Protein AF-A0AA42SEG9-F1 (afdb_monomer_lite)

Radius of gyration: 16.45 Å; chains: 1; bounding box: 49×28×44 Å

Organism: Acinetobacter johnsonii (NCBI:txid40214)

Sequence (108 aa):
MHTKIRKGEPRKKLIDVVPEEGKKAIKNFNNAYKIFFKNQTHAGEVLKVSQATINRYLSGALLVPLEVAHRLEIFTNGVIPSTTVFFDYQAYLYDLKKYAKQGVRKQN

Secondary structure (DSSP, 8-state):
------TTSPPPPGGGTS-HHHHHHHHHHHHHHHHH-SSHHHHHHHHTS-HHHHHHHHTTSSPPPHHHHHHHHHHTTTSS-HHHH---HHHHHHHHHHHHHTT-----

pLDDT: mean 86.8, std 16.87, range [38.12, 98.31]

Foldseek 3Di:
DDPDPPPPDDDDAQCNPDPPLQVQLLVLLLVLCVPQHPALPRLCVQLVHDSVVSVSSNVNNDAQDLSSLVSSCVSVVNPRHSSRNHDDPVVVVVVVVVCVVVVHDPDD

Structure (mmCIF, N/CA/C/O backbone):
data_AF-A0AA42SEG9-F1
#
_entry.id   AF-A0AA42SEG9-F1
#
loop_
_atom_site.group_PDB
_atom_site.id
_atom_site.type_symbol
_atom_site.label_atom_id
_atom_site.label_alt_id
_atom_site.label_comp_id
_atom_site.label_asym_id
_atom_site.label_entity_id
_atom_site.label_seq_id
_atom_site.pdbx_PDB_ins_code
_atom_site.Cartn_x
_atom_site.Cartn_y
_atom_site.Cartn_z
_atom_site.occupancy
_atom_site.B_iso_or_equiv
_atom_site.auth_seq_id
_atom_site.auth_comp_id
_atom_site.auth_asym_id
_atom_site.auth_atom_id
_atom_site.pdbx_PDB_model_num
ATOM 1 N N . MET A 1 1 ? 34.959 5.826 -10.886 1.00 38.12 1 MET A N 1
ATOM 2 C CA . MET A 1 1 ? 34.224 7.105 -10.769 1.00 38.12 1 MET A CA 1
ATOM 3 C C . MET A 1 1 ? 33.350 7.058 -9.520 1.00 38.12 1 MET A C 1
ATOM 5 O O . MET A 1 1 ? 32.372 6.329 -9.507 1.00 38.12 1 MET A O 1
ATOM 9 N N . HIS A 1 2 ? 33.744 7.749 -8.447 1.00 43.00 2 HIS A N 1
ATOM 10 C CA . HIS A 1 2 ? 32.969 7.841 -7.202 1.00 43.00 2 HIS A CA 1
ATOM 11 C C . HIS A 1 2 ? 31.935 8.969 -7.339 1.00 43.00 2 HIS A C 1
ATOM 13 O O . HIS A 1 2 ? 32.286 10.147 -7.270 1.00 43.00 2 HIS A O 1
ATOM 19 N N . THR A 1 3 ? 30.662 8.639 -7.552 1.00 46.84 3 THR A N 1
ATOM 20 C CA . THR A 1 3 ? 29.576 9.628 -7.507 1.00 46.84 3 THR A CA 1
ATOM 21 C C . THR A 1 3 ? 29.330 10.050 -6.061 1.00 46.84 3 THR A C 1
ATOM 23 O O . THR A 1 3 ? 28.718 9.323 -5.280 1.00 46.84 3 THR A O 1
ATOM 26 N N . LYS A 1 4 ? 29.820 11.244 -5.702 1.00 50.19 4 LYS A N 1
ATOM 27 C CA . LYS A 1 4 ? 29.456 11.959 -4.473 1.00 50.19 4 LYS A CA 1
ATOM 28 C C . LYS A 1 4 ? 27.939 12.181 -4.472 1.00 50.19 4 LYS A C 1
ATOM 30 O O . LYS A 1 4 ? 27.439 13.000 -5.238 1.00 50.19 4 LYS A O 1
ATOM 35 N N . ILE A 1 5 ? 27.212 11.454 -3.626 1.00 55.31 5 ILE A N 1
ATOM 36 C CA . ILE A 1 5 ? 25.783 11.687 -3.387 1.00 55.31 5 ILE A CA 1
ATOM 37 C C . ILE A 1 5 ? 25.659 13.083 -2.764 1.00 55.31 5 ILE A C 1
ATOM 39 O O . ILE A 1 5 ? 26.142 13.317 -1.654 1.00 55.31 5 ILE A O 1
ATOM 43 N N . ARG A 1 6 ? 25.070 14.034 -3.498 1.00 53.78 6 ARG A N 1
ATOM 44 C CA . ARG A 1 6 ? 24.862 15.408 -3.025 1.00 53.78 6 ARG A CA 1
ATOM 45 C C . ARG A 1 6 ? 23.872 15.383 -1.858 1.00 53.78 6 ARG A C 1
ATOM 47 O O . ARG A 1 6 ? 22.720 14.981 -2.003 1.00 53.78 6 ARG A O 1
ATOM 54 N N . LYS A 1 7 ? 24.349 15.780 -0.679 1.00 48.88 7 LYS A N 1
ATOM 55 C CA . LYS A 1 7 ? 23.579 15.894 0.565 1.00 48.88 7 LYS A CA 1
ATOM 56 C C . LYS A 1 7 ? 22.570 17.042 0.387 1.00 48.88 7 LYS A C 1
ATOM 58 O O . LYS A 1 7 ? 22.933 18.193 0.577 1.00 48.88 7 LYS A O 1
ATOM 63 N N . GLY A 1 8 ? 21.348 16.742 -0.060 1.00 56.75 8 GLY A N 1
ATOM 64 C CA . GLY A 1 8 ? 20.297 17.756 -0.238 1.00 56.75 8 GLY A CA 1
ATOM 65 C C . GLY A 1 8 ? 19.270 17.485 -1.339 1.00 56.75 8 GLY A C 1
ATOM 66 O O . GLY A 1 8 ? 18.214 18.108 -1.323 1.00 56.75 8 GLY A O 1
ATOM 67 N N . GLU A 1 9 ? 19.516 16.554 -2.265 1.00 54.88 9 GLU A N 1
ATOM 68 C CA . GLU A 1 9 ? 18.476 16.179 -3.231 1.00 54.88 9 GLU A CA 1
ATOM 69 C C . GLU A 1 9 ? 17.414 15.309 -2.535 1.00 54.88 9 GLU A C 1
ATOM 71 O O . GLU A 1 9 ? 17.770 14.301 -1.907 1.00 54.88 9 GLU A O 1
ATOM 76 N N . PRO A 1 10 ? 16.115 15.670 -2.599 1.00 59.25 10 PRO A N 1
ATOM 77 C CA . PRO A 1 10 ? 15.067 14.809 -2.078 1.00 59.25 10 PRO A CA 1
ATOM 78 C C . PRO A 1 10 ? 15.170 13.464 -2.798 1.00 59.25 10 PRO A C 1
ATOM 80 O O . PRO A 1 10 ? 15.170 13.406 -4.028 1.00 59.25 10 PRO A O 1
ATOM 83 N N . ARG A 1 11 ? 15.307 12.371 -2.036 1.00 62.66 11 ARG A N 1
ATOM 84 C CA . ARG A 1 11 ? 15.307 11.019 -2.610 1.00 62.66 11 ARG A CA 1
ATOM 85 C C . ARG A 1 11 ? 14.043 10.880 -3.461 1.00 62.66 11 ARG A C 1
ATOM 87 O O . ARG A 1 11 ? 12.949 10.982 -2.905 1.00 62.66 11 ARG A O 1
ATOM 94 N N . LYS A 1 12 ? 14.203 10.670 -4.777 1.00 67.56 12 LYS A N 1
ATOM 95 C CA . LYS A 1 12 ? 13.081 10.412 -5.694 1.00 67.56 12 LYS A CA 1
ATOM 96 C C . LYS A 1 12 ? 12.212 9.317 -5.089 1.00 67.56 12 LYS A C 1
ATOM 98 O O . LYS A 1 12 ? 12.730 8.260 -4.711 1.00 67.56 12 LYS A O 1
ATOM 103 N N . LYS A 1 13 ? 10.921 9.593 -4.927 1.00 81.31 13 LYS A N 1
ATOM 104 C CA . LYS A 1 13 ? 9.992 8.620 -4.355 1.00 81.31 13 LYS A CA 1
ATOM 105 C C . LYS A 1 13 ? 9.674 7.574 -5.418 1.00 81.31 13 LYS A C 1
ATOM 107 O O . LYS A 1 13 ? 9.804 7.830 -6.612 1.00 81.31 13 LYS A O 1
ATOM 112 N N . LEU A 1 14 ? 9.238 6.389 -4.990 1.00 84.25 14 LEU A N 1
ATOM 113 C CA . LEU A 1 14 ? 8.863 5.326 -5.924 1.00 84.25 14 LEU A CA 1
ATOM 114 C C . LEU A 1 14 ? 7.741 5.782 -6.868 1.00 84.25 14 LEU A C 1
ATOM 116 O O . LEU A 1 14 ? 7.805 5.503 -8.059 1.00 84.25 14 LEU A O 1
ATOM 120 N N . ILE A 1 15 ? 6.784 6.571 -6.373 1.00 87.56 15 ILE A N 1
ATOM 121 C CA . ILE A 1 15 ? 5.709 7.161 -7.186 1.00 87.56 15 ILE A CA 1
ATOM 122 C C . ILE A 1 15 ? 6.204 7.984 -8.394 1.00 87.56 15 ILE A C 1
ATOM 124 O O . ILE A 1 15 ? 5.501 8.059 -9.399 1.00 87.56 15 ILE A O 1
ATOM 128 N N . ASP A 1 16 ? 7.414 8.549 -8.333 1.00 87.50 16 ASP A N 1
ATOM 129 C CA . ASP A 1 16 ? 7.982 9.372 -9.409 1.00 87.50 16 ASP A CA 1
ATOM 130 C C . ASP A 1 16 ? 8.592 8.531 -10.545 1.00 87.50 16 ASP A C 1
ATOM 132 O O . ASP A 1 16 ? 8.884 9.060 -11.617 1.00 87.50 16 ASP A O 1
ATOM 136 N N . VAL A 1 17 ? 8.831 7.235 -10.309 1.00 87.88 17 VAL A N 1
ATOM 137 C CA . VAL A 1 17 ? 9.558 6.345 -11.236 1.00 87.88 17 VAL A CA 1
ATOM 138 C C . VAL A 1 17 ? 8.755 5.125 -11.680 1.00 87.88 17 VAL A C 1
ATOM 140 O O . VAL A 1 17 ? 9.120 4.483 -12.663 1.00 87.88 17 VAL A O 1
ATOM 143 N N . VAL A 1 18 ? 7.679 4.782 -10.969 1.00 90.44 18 VAL A N 1
ATOM 144 C CA . VAL A 1 18 ? 6.776 3.694 -11.363 1.00 90.44 18 VAL A CA 1
ATOM 145 C C . VAL A 1 18 ? 5.886 4.123 -12.538 1.00 90.44 18 VAL A C 1
ATOM 147 O O . VAL A 1 18 ? 5.554 5.307 -12.657 1.00 90.44 18 VAL A O 1
ATOM 150 N N . PRO A 1 19 ? 5.480 3.179 -13.405 1.00 92.81 19 PRO A N 1
ATOM 151 C CA . PRO A 1 19 ? 4.529 3.458 -14.478 1.00 92.81 19 PRO A CA 1
ATOM 152 C C . PRO A 1 19 ? 3.131 3.776 -13.922 1.00 92.81 19 PRO A C 1
ATOM 154 O O . PRO A 1 19 ? 2.882 3.681 -12.714 1.00 92.81 19 PRO A O 1
ATOM 157 N N . GLU A 1 20 ? 2.209 4.161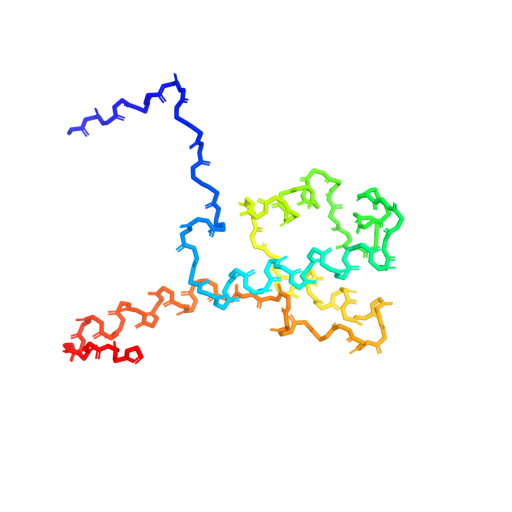 -14.804 1.00 93.19 20 GLU A N 1
ATOM 158 C CA . GLU A 1 20 ? 0.863 4.611 -14.427 1.00 93.19 20 GLU A CA 1
ATOM 159 C C . GLU A 1 20 ? 0.081 3.567 -13.618 1.00 93.19 20 GLU A C 1
ATOM 161 O O . GLU A 1 20 ? -0.629 3.926 -12.675 1.00 93.19 20 GLU A O 1
ATOM 166 N N . GLU A 1 21 ? 0.266 2.274 -13.889 1.00 92.19 21 GLU A N 1
ATOM 167 C CA . GLU A 1 21 ? -0.347 1.189 -13.117 1.00 92.19 21 GLU A CA 1
ATOM 168 C C . GLU A 1 21 ? 0.132 1.197 -11.660 1.00 92.19 21 GLU A C 1
ATOM 170 O O . GLU A 1 21 ? -0.673 1.088 -10.732 1.00 92.19 21 GLU A O 1
ATOM 175 N N . GLY A 1 22 ? 1.432 1.415 -11.441 1.00 92.94 22 GLY A N 1
ATOM 176 C CA . GLY A 1 22 ? 2.008 1.544 -10.105 1.00 92.94 22 GLY A CA 1
ATOM 177 C C . GLY A 1 22 ? 1.505 2.788 -9.371 1.00 92.94 22 GLY A C 1
ATOM 178 O O . GLY A 1 22 ? 1.178 2.720 -8.184 1.00 92.94 22 GLY A O 1
ATOM 179 N N . LYS A 1 23 ? 1.359 3.918 -10.074 1.00 95.25 23 LYS A N 1
ATOM 180 C CA . LYS A 1 23 ? 0.766 5.139 -9.496 1.00 95.25 23 LYS A CA 1
ATOM 181 C C . LYS A 1 23 ? -0.695 4.919 -9.110 1.00 95.25 23 LYS A C 1
ATOM 183 O O . LYS A 1 23 ? -1.120 5.349 -8.033 1.00 95.25 23 LYS A O 1
ATOM 188 N N . LYS A 1 24 ? -1.457 4.218 -9.955 1.00 96.31 24 LYS A N 1
ATOM 189 C CA . LYS A 1 24 ? -2.854 3.857 -9.692 1.00 96.31 24 LYS A CA 1
ATOM 190 C C . LYS A 1 24 ? -2.969 2.964 -8.457 1.00 96.31 24 LYS A C 1
ATOM 192 O O . LYS A 1 24 ? -3.804 3.252 -7.603 1.00 96.31 24 LYS A O 1
ATOM 197 N N . ALA A 1 25 ? -2.088 1.974 -8.304 1.00 96.31 25 ALA A N 1
ATOM 198 C CA . ALA A 1 25 ? -2.037 1.124 -7.116 1.00 96.31 25 ALA A CA 1
ATOM 199 C C . ALA A 1 25 ? -1.797 1.933 -5.825 1.00 96.31 25 ALA A C 1
ATOM 201 O O . ALA A 1 25 ? -2.539 1.791 -4.850 1.00 96.31 25 ALA A O 1
ATOM 202 N N . ILE A 1 26 ? -0.842 2.873 -5.838 1.00 96.25 26 ILE A N 1
ATOM 203 C CA . ILE A 1 26 ? -0.580 3.772 -4.697 1.00 96.25 26 ILE A CA 1
ATOM 204 C C . ILE A 1 26 ? -1.799 4.655 -4.388 1.00 96.25 26 ILE A C 1
ATOM 206 O O . ILE A 1 26 ? -2.149 4.861 -3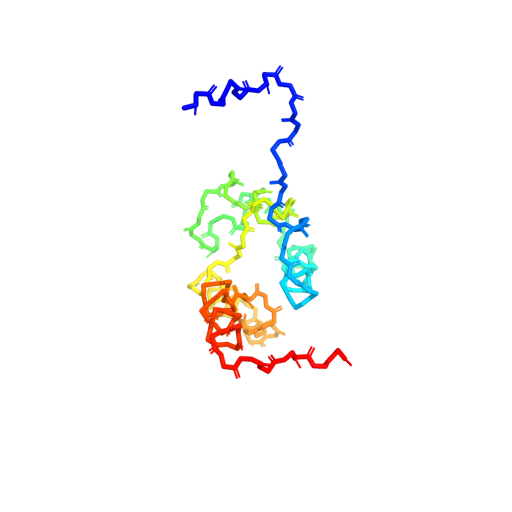.221 1.00 96.25 26 ILE A O 1
ATOM 210 N N . LYS A 1 27 ? -2.462 5.193 -5.418 1.00 96.88 27 LYS A N 1
ATOM 211 C CA . LYS A 1 27 ? -3.667 6.019 -5.252 1.00 96.88 27 LYS A CA 1
ATOM 212 C C . LYS A 1 27 ? -4.825 5.210 -4.662 1.00 96.88 27 LYS A C 1
ATOM 214 O O . LYS A 1 27 ? -5.502 5.696 -3.758 1.00 96.88 27 LYS A O 1
ATOM 219 N N . ASN A 1 28 ? -5.015 3.977 -5.120 1.00 97.50 28 ASN A N 1
ATOM 220 C CA . ASN A 1 28 ? -6.038 3.073 -4.602 1.00 97.50 28 ASN A CA 1
ATOM 221 C C . ASN A 1 28 ? -5.782 2.727 -3.134 1.00 97.50 28 ASN A C 1
ATOM 223 O O . ASN A 1 28 ? -6.705 2.816 -2.327 1.00 97.50 28 ASN A O 1
ATOM 227 N N . PHE A 1 29 ? -4.530 2.445 -2.761 1.00 97.81 29 PHE A N 1
ATOM 228 C CA . PHE A 1 29 ? -4.176 2.230 -1.359 1.00 97.81 29 PHE A CA 1
ATOM 229 C C . PHE A 1 29 ? -4.464 3.470 -0.503 1.00 97.81 29 PHE A C 1
ATOM 231 O O . PHE A 1 29 ? -5.050 3.356 0.569 1.00 97.81 29 PHE A O 1
ATOM 238 N N . ASN A 1 30 ? -4.122 4.670 -0.986 1.00 97.44 30 ASN A N 1
ATOM 239 C CA . ASN A 1 30 ? -4.433 5.923 -0.290 1.00 97.44 30 ASN A CA 1
ATOM 240 C C . ASN A 1 30 ? -5.943 6.145 -0.103 1.00 97.44 30 ASN A C 1
ATOM 242 O O . ASN A 1 30 ? -6.369 6.650 0.936 1.00 97.44 30 ASN A O 1
ATOM 246 N N . ASN A 1 31 ? -6.760 5.781 -1.090 1.00 97.69 31 ASN A N 1
ATOM 247 C CA . ASN A 1 31 ? -8.215 5.889 -0.991 1.00 97.69 31 ASN A CA 1
ATOM 248 C C . ASN A 1 31 ? -8.783 4.871 0.002 1.00 97.69 31 ASN A C 1
ATOM 250 O O . ASN A 1 31 ? -9.556 5.251 0.879 1.00 97.69 31 ASN A O 1
ATOM 254 N N . ALA A 1 32 ? -8.347 3.611 -0.078 1.00 97.31 32 ALA A N 1
ATOM 255 C CA . ALA A 1 32 ? -8.721 2.583 0.888 1.00 97.31 32 ALA A CA 1
ATOM 256 C C . ALA A 1 32 ? -8.313 2.991 2.312 1.00 97.31 32 ALA A C 1
ATOM 258 O O . ALA A 1 32 ? -9.110 2.872 3.240 1.00 97.31 32 ALA A O 1
ATOM 259 N N . TYR A 1 33 ? -7.117 3.565 2.475 1.00 98.06 33 TYR A N 1
ATOM 260 C CA . TYR A 1 33 ? -6.648 4.090 3.752 1.00 98.06 33 TYR A CA 1
ATOM 261 C C . TYR A 1 33 ? -7.640 5.090 4.367 1.00 98.06 33 TYR A C 1
ATOM 263 O O . TYR A 1 33 ? -8.044 4.932 5.515 1.00 98.06 33 TYR A O 1
ATOM 271 N N . LYS A 1 34 ? -8.070 6.087 3.585 1.00 97.50 34 LYS A N 1
ATOM 272 C CA . LYS A 1 34 ? -8.988 7.147 4.040 1.00 97.50 34 LYS A CA 1
ATOM 273 C C . LYS A 1 34 ? -10.381 6.639 4.415 1.00 97.50 34 LYS A C 1
ATOM 275 O O . LYS A 1 34 ? -11.033 7.261 5.244 1.00 97.50 34 LYS A O 1
ATOM 280 N N . ILE A 1 35 ? -10.843 5.568 3.774 1.00 97.25 35 ILE A N 1
ATOM 281 C CA . ILE A 1 35 ? -12.188 5.019 3.982 1.00 97.25 35 ILE A CA 1
ATOM 282 C C . ILE A 1 35 ? -12.205 4.072 5.184 1.00 97.25 35 ILE A C 1
ATOM 284 O O . ILE A 1 35 ? -13.092 4.159 6.028 1.00 97.25 35 ILE A O 1
ATOM 288 N N . PHE A 1 36 ? -11.229 3.166 5.261 1.00 97.25 36 PHE A N 1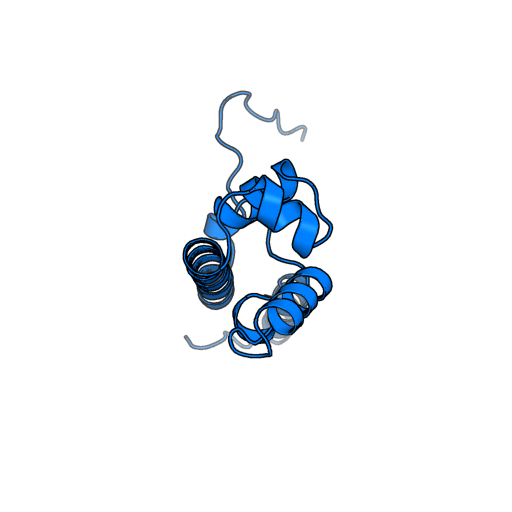
ATOM 289 C CA . PHE A 1 36 ? -11.285 2.025 6.175 1.00 97.25 36 PHE A CA 1
ATOM 290 C C . PHE A 1 36 ? -10.461 2.203 7.452 1.00 97.25 36 PHE A C 1
ATOM 292 O O . PHE A 1 36 ? -10.635 1.442 8.404 1.00 97.25 36 PHE A O 1
ATOM 299 N N . PHE A 1 37 ? -9.565 3.192 7.511 1.00 97.38 37 PHE A N 1
ATOM 300 C CA . PHE A 1 37 ? -8.675 3.360 8.654 1.00 97.38 37 PHE A CA 1
ATOM 301 C C . PHE A 1 37 ? -8.802 4.738 9.289 1.00 97.38 37 PHE A C 1
ATOM 303 O O . PHE A 1 37 ? -8.654 5.771 8.647 1.00 97.38 37 PHE A O 1
ATOM 310 N N . LYS A 1 38 ? -8.982 4.738 10.613 1.00 95.19 38 LYS A N 1
ATOM 311 C CA . LYS A 1 38 ? -9.010 5.953 11.432 1.00 95.19 38 LYS A CA 1
ATOM 312 C C . LYS A 1 38 ? -7.678 6.713 11.418 1.00 95.19 38 LYS A C 1
ATOM 314 O O . LYS A 1 38 ? -7.669 7.938 11.423 1.00 95.19 38 LYS A O 1
ATOM 319 N N . ASN A 1 39 ? -6.558 5.993 11.483 1.00 97.06 39 ASN A N 1
ATOM 320 C CA . ASN A 1 39 ? -5.207 6.554 11.514 1.00 97.06 39 ASN A CA 1
ATOM 321 C C . ASN A 1 39 ? -4.154 5.500 11.109 1.00 97.06 39 ASN A C 1
ATOM 323 O O . ASN A 1 39 ? -4.466 4.320 10.925 1.00 97.06 39 ASN A O 1
ATOM 327 N N . GLN A 1 40 ? -2.894 5.926 10.988 1.00 96.38 40 GLN A N 1
ATOM 328 C CA . GLN A 1 40 ? -1.790 5.072 10.542 1.00 96.38 40 GLN A CA 1
ATOM 329 C C . GLN A 1 40 ? -1.428 3.982 11.553 1.00 96.38 40 GLN A C 1
ATOM 331 O O . GLN A 1 40 ? -0.917 2.940 11.149 1.00 96.38 40 GLN A O 1
ATOM 336 N N . THR A 1 41 ? -1.675 4.210 12.845 1.00 97.44 41 THR A N 1
ATOM 337 C CA . THR A 1 41 ? -1.436 3.210 13.894 1.00 97.44 41 THR A CA 1
ATOM 338 C C . THR A 1 41 ? -2.410 2.048 13.739 1.00 97.44 41 THR A C 1
ATOM 340 O O . THR A 1 41 ? -1.975 0.910 13.599 1.00 97.44 41 THR A O 1
ATOM 343 N N . HIS A 1 42 ? -3.705 2.349 13.611 1.00 97.81 42 HIS A N 1
ATOM 344 C CA . HIS A 1 42 ? -4.748 1.361 13.338 1.00 97.81 42 HIS A CA 1
ATOM 345 C C . HIS A 1 42 ? -4.476 0.591 12.037 1.00 97.81 42 HIS A C 1
ATOM 347 O O . HIS A 1 42 ? -4.552 -0.635 12.006 1.00 97.81 42 HIS A O 1
ATOM 353 N N . ALA A 1 43 ? -4.079 1.288 10.966 1.00 97.94 43 ALA A N 1
ATOM 354 C CA . ALA A 1 43 ? -3.683 0.628 9.722 1.00 97.94 43 ALA A CA 1
ATOM 355 C C . ALA A 1 43 ? -2.485 -0.314 9.907 1.00 97.94 43 ALA A C 1
ATOM 357 O O . ALA A 1 43 ? -2.478 -1.413 9.357 1.00 97.94 43 ALA A O 1
ATOM 358 N N . GLY A 1 44 ? -1.491 0.087 10.701 1.00 98.00 44 GLY A N 1
ATOM 359 C CA . GLY A 1 44 ? -0.340 -0.751 11.023 1.00 98.00 44 GLY A CA 1
ATOM 360 C C . GLY A 1 44 ? -0.719 -2.023 11.788 1.00 98.00 44 GLY A C 1
ATOM 361 O O . GLY A 1 44 ? -0.241 -3.106 11.450 1.00 98.00 44 GLY A O 1
ATOM 362 N N . GLU A 1 45 ? -1.620 -1.921 12.764 1.00 97.62 45 GLU A N 1
ATOM 363 C CA . GLU A 1 45 ? -2.101 -3.055 13.571 1.00 97.62 45 GLU A CA 1
ATOM 364 C C . GLU A 1 45 ? -2.881 -4.089 12.749 1.00 97.62 45 GLU A C 1
ATOM 366 O O . GLU A 1 45 ? -2.682 -5.300 12.918 1.00 97.62 45 GLU A O 1
ATOM 371 N N . VAL A 1 46 ? -3.745 -3.617 11.845 1.00 97.31 46 VAL A N 1
ATOM 372 C CA . VAL A 1 46 ? -4.547 -4.462 10.948 1.00 97.31 46 VAL A CA 1
ATOM 373 C C . VAL A 1 46 ? -3.663 -5.117 9.889 1.00 97.31 46 VAL A C 1
ATOM 375 O O . VAL A 1 46 ? -3.707 -6.330 9.696 1.00 97.31 46 VAL A O 1
ATOM 378 N N . LEU A 1 47 ? -2.807 -4.331 9.233 1.00 97.88 47 LEU A N 1
ATOM 379 C CA . LEU A 1 47 ? -1.965 -4.802 8.130 1.00 97.88 47 LEU A CA 1
ATOM 380 C C . LEU A 1 47 ? -0.662 -5.476 8.601 1.00 97.88 47 LEU A C 1
ATOM 382 O O . LEU A 1 47 ? 0.123 -5.936 7.771 1.00 97.88 47 LEU A O 1
ATOM 386 N N . LYS A 1 48 ? -0.443 -5.553 9.922 1.00 97.94 48 LYS A N 1
ATOM 387 C CA . LYS A 1 48 ? 0.756 -6.058 10.619 1.00 97.94 48 LYS A CA 1
ATOM 388 C C . LYS A 1 48 ? 2.059 -5.471 10.072 1.00 97.94 48 LYS A C 1
ATOM 390 O O . LYS A 1 48 ? 2.989 -6.192 9.710 1.00 97.94 48 LYS A O 1
ATOM 395 N N . VAL A 1 49 ? 2.120 -4.145 10.015 1.00 97.75 49 VAL A N 1
ATOM 396 C CA . VAL A 1 49 ? 3.326 -3.379 9.670 1.00 97.75 49 VAL A CA 1
ATOM 397 C C . VAL A 1 49 ? 3.465 -2.175 10.601 1.00 97.75 49 VAL A C 1
ATOM 399 O O . VAL A 1 49 ? 2.504 -1.742 11.227 1.00 97.75 49 VAL A O 1
ATOM 402 N N . SER A 1 50 ? 4.661 -1.594 10.696 1.00 98.00 50 SER A N 1
ATOM 403 C CA . SER A 1 50 ? 4.850 -0.394 11.520 1.00 98.00 50 SER A CA 1
ATOM 404 C C . SER A 1 50 ? 4.074 0.814 10.968 1.00 98.00 50 SER A C 1
ATOM 406 O O . SER A 1 50 ? 3.906 0.956 9.753 1.00 98.00 50 SER A O 1
ATOM 408 N N . GLN A 1 51 ? 3.699 1.752 11.843 1.00 97.38 51 GLN A N 1
ATOM 409 C CA . GLN A 1 51 ? 3.119 3.045 11.445 1.00 97.38 51 GLN A CA 1
ATOM 410 C C . GLN A 1 51 ? 4.020 3.793 10.440 1.00 97.38 51 GLN A C 1
ATOM 412 O O . GLN A 1 51 ? 3.545 4.401 9.478 1.00 97.38 51 GLN A O 1
ATOM 417 N N . ALA A 1 52 ? 5.343 3.718 10.626 1.00 97.12 52 ALA A N 1
ATOM 418 C CA . ALA A 1 52 ? 6.312 4.316 9.712 1.00 97.12 52 ALA A CA 1
ATOM 419 C C . ALA A 1 52 ? 6.253 3.680 8.314 1.00 97.12 52 ALA A C 1
ATOM 421 O O . ALA A 1 52 ? 6.389 4.381 7.309 1.00 97.12 52 ALA A O 1
ATOM 422 N N . THR A 1 53 ? 6.012 2.371 8.236 1.00 97.38 53 THR A N 1
ATOM 423 C CA . THR A 1 53 ? 5.822 1.656 6.970 1.00 97.38 53 THR A CA 1
ATOM 424 C C . THR A 1 53 ? 4.550 2.128 6.260 1.00 97.38 53 THR A C 1
ATOM 426 O O . THR A 1 53 ? 4.613 2.435 5.071 1.00 97.38 53 THR A O 1
ATOM 429 N N . ILE A 1 54 ? 3.436 2.301 6.984 1.00 98.06 54 ILE A N 1
ATOM 430 C CA . ILE A 1 54 ? 2.195 2.866 6.421 1.00 98.06 54 ILE A CA 1
ATOM 431 C C . ILE A 1 54 ? 2.443 4.252 5.815 1.00 98.06 54 ILE A C 1
ATOM 433 O O . ILE A 1 54 ? 2.069 4.500 4.671 1.00 98.06 54 ILE A O 1
ATOM 437 N N . ASN A 1 55 ? 3.152 5.137 6.522 1.00 97.25 55 ASN A N 1
ATOM 438 C CA . ASN A 1 55 ? 3.501 6.462 5.994 1.00 97.25 55 ASN A CA 1
ATOM 439 C C . ASN A 1 55 ? 4.313 6.390 4.691 1.00 97.25 55 ASN A C 1
ATOM 441 O O . ASN A 1 55 ? 4.143 7.222 3.795 1.00 97.25 55 ASN A O 1
ATOM 445 N N . ARG A 1 56 ? 5.189 5.390 4.548 1.00 96.75 56 ARG A N 1
ATOM 446 C CA . ARG A 1 56 ? 5.945 5.179 3.306 1.00 96.75 56 ARG A CA 1
ATOM 447 C C . ARG A 1 56 ? 5.054 4.707 2.156 1.00 96.75 56 ARG A C 1
ATOM 449 O O . ARG A 1 56 ? 5.274 5.163 1.037 1.00 96.75 56 ARG A O 1
ATOM 456 N N . TYR A 1 57 ? 4.048 3.873 2.417 1.00 96.88 57 TYR A N 1
ATOM 457 C CA . TYR A 1 57 ? 3.055 3.493 1.404 1.00 96.88 57 TYR A CA 1
ATOM 458 C C . TYR A 1 57 ? 2.205 4.689 0.969 1.00 96.88 57 TYR A C 1
ATOM 460 O O . TYR A 1 57 ? 2.100 4.975 -0.221 1.00 96.88 57 TYR A O 1
ATOM 468 N N . LEU A 1 58 ? 1.673 5.453 1.929 1.00 96.12 58 LEU A N 1
ATOM 469 C CA . LEU A 1 58 ? 0.831 6.623 1.650 1.00 96.12 58 LEU A CA 1
ATOM 470 C C . LEU A 1 58 ? 1.582 7.704 0.871 1.00 96.12 58 LEU A C 1
ATOM 472 O O . LEU A 1 58 ? 1.061 8.266 -0.090 1.00 96.12 58 LEU A O 1
ATOM 476 N N . SER A 1 59 ? 2.839 7.956 1.240 1.00 94.50 59 SER A N 1
ATOM 477 C CA . SER A 1 59 ? 3.689 8.921 0.537 1.00 94.50 59 SER A CA 1
ATOM 478 C C . SER A 1 59 ? 4.183 8.442 -0.830 1.00 94.50 59 SER A C 1
ATOM 480 O O . SER A 1 59 ? 4.843 9.223 -1.517 1.00 94.50 59 SER A O 1
ATOM 482 N N . GLY A 1 60 ? 3.920 7.186 -1.213 1.00 92.94 60 GLY A N 1
ATOM 483 C CA . GLY A 1 60 ? 4.447 6.583 -2.436 1.00 92.94 60 GLY A CA 1
ATOM 484 C C . GLY A 1 60 ? 5.964 6.369 -2.407 1.00 92.94 60 GLY A C 1
ATOM 485 O O . GLY A 1 60 ? 6.588 6.201 -3.452 1.00 92.94 60 GLY A O 1
ATOM 486 N N . ALA A 1 61 ? 6.579 6.409 -1.222 1.00 93.44 61 ALA A N 1
ATOM 487 C CA . ALA A 1 61 ? 7.990 6.092 -1.031 1.00 93.44 61 ALA A CA 1
ATOM 488 C C . ALA A 1 61 ? 8.251 4.579 -1.073 1.00 93.44 61 ALA A C 1
ATOM 490 O O . ALA A 1 61 ? 9.365 4.174 -1.390 1.00 93.44 61 ALA A O 1
ATOM 491 N N . LEU A 1 62 ? 7.240 3.762 -0.760 1.00 94.25 62 LEU A N 1
ATOM 492 C CA . LEU A 1 62 ? 7.238 2.308 -0.911 1.00 94.25 62 LEU A CA 1
ATOM 493 C C . LEU A 1 62 ? 5.962 1.854 -1.623 1.00 94.25 62 LEU A C 1
ATOM 495 O O . LEU A 1 62 ? 4.900 2.438 -1.427 1.00 94.25 62 LEU A O 1
ATOM 499 N N . LEU A 1 63 ? 6.075 0.782 -2.403 1.00 95.25 63 LEU A N 1
ATOM 500 C CA . LEU A 1 63 ? 4.921 0.051 -2.919 1.00 95.25 63 LEU A CA 1
ATOM 501 C C . LEU A 1 63 ? 4.382 -0.900 -1.853 1.00 95.25 63 LEU A C 1
ATOM 503 O O . LEU A 1 63 ? 5.138 -1.389 -1.011 1.00 95.25 63 LEU A O 1
ATOM 507 N N . VAL A 1 64 ? 3.079 -1.160 -1.913 1.00 96.62 64 VAL A N 1
ATOM 508 C CA . VAL A 1 64 ? 2.404 -2.117 -1.034 1.00 96.62 64 VAL A CA 1
ATOM 509 C C . VAL A 1 64 ? 2.757 -3.537 -1.495 1.00 96.62 64 VAL A C 1
ATOM 511 O O . VAL A 1 64 ? 2.479 -3.873 -2.646 1.00 96.62 64 VAL A O 1
ATOM 514 N N . PRO A 1 65 ? 3.375 -4.378 -0.644 1.00 96.75 65 PRO A N 1
ATOM 515 C CA . PRO A 1 65 ? 3.639 -5.777 -0.974 1.00 96.75 65 PRO A CA 1
ATOM 516 C C . PRO A 1 65 ? 2.345 -6.588 -1.104 1.00 96.75 65 PRO A C 1
ATOM 518 O O . PRO A 1 65 ? 1.351 -6.269 -0.452 1.00 96.75 65 PRO A O 1
ATOM 521 N N . LEU A 1 66 ? 2.383 -7.683 -1.871 1.00 96.75 66 LEU A N 1
ATOM 522 C CA . LEU A 1 66 ? 1.219 -8.549 -2.097 1.00 96.75 66 LEU A CA 1
ATOM 523 C C . LEU A 1 66 ? 0.594 -9.051 -0.788 1.00 96.75 66 LEU A C 1
ATOM 525 O O . LEU A 1 66 ? -0.618 -9.009 -0.626 1.00 96.75 66 LEU A O 1
ATOM 529 N N . GLU A 1 67 ? 1.418 -9.450 0.181 1.00 97.12 67 GLU A N 1
ATOM 530 C CA . GLU A 1 67 ? 0.940 -9.901 1.492 1.00 97.12 67 GLU A CA 1
ATOM 531 C C . GLU A 1 67 ? 0.132 -8.816 2.225 1.00 97.12 67 GLU A C 1
ATOM 533 O O . GLU A 1 67 ? -0.923 -9.085 2.797 1.00 97.12 67 GLU A O 1
ATOM 538 N N . VAL A 1 68 ? 0.596 -7.564 2.178 1.00 97.69 68 VAL A N 1
ATOM 539 C CA . VAL A 1 68 ? -0.104 -6.426 2.792 1.00 97.69 68 VAL A CA 1
ATOM 540 C C . VAL A 1 68 ? -1.399 -6.127 2.037 1.00 97.69 68 VAL A C 1
ATOM 542 O O . VAL A 1 68 ? -2.423 -5.852 2.661 1.00 97.69 68 VAL A O 1
ATOM 545 N N . ALA A 1 69 ? -1.375 -6.228 0.707 1.00 97.88 69 ALA A N 1
ATOM 546 C CA . ALA A 1 69 ? -2.559 -6.085 -0.130 1.00 97.88 69 ALA A CA 1
ATOM 547 C C . ALA A 1 69 ? -3.616 -7.163 0.175 1.00 97.88 69 ALA A C 1
ATOM 549 O O . ALA A 1 69 ? -4.791 -6.836 0.305 1.00 97.88 69 ALA A O 1
ATOM 550 N N . HIS A 1 70 ? -3.207 -8.421 0.373 1.00 98.25 70 HIS A N 1
ATOM 551 C CA . HIS A 1 70 ? -4.103 -9.512 0.776 1.00 98.25 70 HIS A CA 1
ATOM 552 C C . HIS A 1 70 ? -4.720 -9.266 2.157 1.00 98.25 70 HIS A C 1
ATOM 554 O O . HIS A 1 70 ? -5.910 -9.489 2.355 1.00 98.25 70 HIS A O 1
ATOM 560 N N . ARG A 1 71 ? -3.942 -8.767 3.125 1.00 98.12 71 ARG A N 1
ATOM 561 C CA . ARG A 1 71 ? -4.482 -8.418 4.452 1.00 98.12 71 ARG A CA 1
ATOM 562 C C . ARG A 1 71 ? -5.524 -7.305 4.371 1.00 98.12 71 ARG A C 1
ATOM 564 O O . ARG A 1 71 ? -6.521 -7.363 5.085 1.00 98.12 71 ARG A O 1
ATOM 571 N N . LEU A 1 72 ? -5.310 -6.316 3.501 1.00 98.06 72 LEU A N 1
ATOM 572 C CA . LEU A 1 72 ? -6.304 -5.276 3.235 1.00 98.06 72 LEU A CA 1
ATOM 573 C C . LEU A 1 72 ? -7.575 -5.862 2.608 1.00 98.06 72 LEU A C 1
ATOM 575 O O . LEU A 1 72 ? -8.676 -5.512 3.025 1.00 98.06 72 LEU A O 1
ATOM 579 N N . GLU A 1 73 ? -7.432 -6.762 1.640 1.00 98.31 73 GLU A N 1
ATOM 580 C CA . GLU A 1 73 ? -8.562 -7.445 1.009 1.00 98.31 73 GLU A CA 1
ATOM 581 C C . GLU A 1 73 ? -9.391 -8.224 2.037 1.00 98.31 73 GLU A C 1
ATOM 583 O O . GLU A 1 73 ? -10.602 -8.033 2.116 1.00 98.31 73 GLU A O 1
ATOM 588 N N . ILE A 1 74 ? -8.739 -9.007 2.902 1.00 98.25 74 ILE A N 1
ATOM 589 C CA . ILE A 1 74 ? -9.403 -9.741 3.990 1.00 98.25 74 ILE A CA 1
ATOM 590 C C . ILE A 1 74 ? -10.110 -8.776 4.948 1.00 98.25 74 ILE A C 1
ATOM 592 O O . ILE A 1 74 ? -11.279 -8.970 5.260 1.00 98.25 74 ILE A O 1
ATOM 596 N N . PHE A 1 75 ? -9.432 -7.712 5.390 1.00 97.50 75 PHE A N 1
ATOM 597 C CA . PHE A 1 75 ? -10.013 -6.729 6.313 1.00 97.50 75 PHE A CA 1
ATOM 598 C C . PHE A 1 75 ? -11.237 -6.013 5.731 1.00 97.50 75 PHE A C 1
ATOM 600 O O . PHE A 1 75 ? -12.174 -5.682 6.452 1.00 97.50 75 PHE A O 1
ATOM 607 N N . THR A 1 76 ? -11.232 -5.778 4.420 1.00 96.81 76 THR A N 1
ATOM 608 C CA . THR A 1 76 ? -12.332 -5.119 3.709 1.00 96.81 76 THR A CA 1
ATOM 609 C C . THR A 1 76 ? -13.379 -6.104 3.189 1.00 96.81 76 THR A C 1
ATOM 611 O O . THR A 1 76 ? -14.249 -5.695 2.425 1.00 96.81 76 THR A O 1
ATOM 614 N N . ASN A 1 77 ? -13.321 -7.385 3.579 1.00 96.69 77 ASN A N 1
ATOM 615 C CA . ASN A 1 77 ? -14.200 -8.450 3.083 1.00 96.69 77 ASN A CA 1
ATOM 616 C C . ASN A 1 77 ? -14.278 -8.497 1.543 1.00 96.69 77 ASN A C 1
ATOM 618 O O . ASN A 1 77 ? -15.353 -8.646 0.965 1.00 96.69 77 ASN A O 1
ATOM 622 N N . GLY A 1 78 ? -13.139 -8.319 0.869 1.00 95.50 78 GLY A N 1
ATOM 623 C CA . GLY A 1 78 ? -13.036 -8.358 -0.592 1.00 95.50 78 GLY A CA 1
ATOM 624 C C . GLY A 1 78 ? -13.459 -7.073 -1.312 1.00 95.50 78 GLY A C 1
ATOM 625 O O . GLY A 1 78 ? -13.326 -6.999 -2.531 1.00 95.50 78 GLY A O 1
ATOM 626 N N . VAL A 1 79 ? -13.925 -6.039 -0.597 1.00 96.56 79 VAL A N 1
ATOM 627 C CA . VAL A 1 79 ? -14.331 -4.762 -1.217 1.00 96.56 79 VAL A CA 1
ATOM 628 C C . VAL A 1 79 ? -13.158 -4.083 -1.925 1.00 96.56 79 VAL A C 1
ATOM 630 O O . VAL A 1 79 ? -13.350 -3.460 -2.969 1.00 96.56 79 VAL A O 1
ATOM 633 N N . ILE A 1 80 ? -11.944 -4.205 -1.377 1.00 96.69 80 ILE A N 1
ATOM 634 C CA . ILE A 1 80 ? -10.709 -3.748 -2.019 1.00 96.69 80 ILE A CA 1
ATOM 635 C C . ILE A 1 80 ? -9.888 -4.973 -2.436 1.00 96.69 80 ILE A C 1
ATOM 637 O O . ILE A 1 80 ? -9.155 -5.514 -1.605 1.00 96.69 80 ILE A O 1
ATOM 641 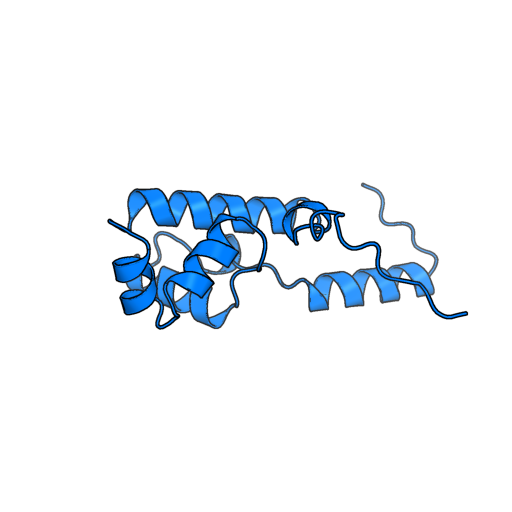N N . PRO A 1 81 ? -9.958 -5.404 -3.710 1.00 97.25 81 PRO A N 1
ATOM 642 C CA . PRO A 1 81 ? -9.162 -6.528 -4.180 1.00 97.25 81 PRO A CA 1
ATOM 643 C C . PRO A 1 81 ? -7.676 -6.185 -4.132 1.00 97.25 81 PRO A C 1
ATOM 645 O O . PRO A 1 81 ? -7.265 -5.094 -4.549 1.00 97.25 81 PRO A O 1
ATOM 648 N N . SER A 1 82 ? -6.851 -7.126 -3.689 1.00 96.56 82 SER A N 1
ATOM 649 C CA . SER A 1 82 ? -5.401 -6.949 -3.575 1.00 96.56 82 SER A CA 1
ATOM 650 C C . SER A 1 82 ? -4.738 -6.504 -4.880 1.00 96.56 82 SER A C 1
ATOM 652 O O . SER A 1 82 ? -3.864 -5.637 -4.862 1.00 96.56 82 SER A O 1
ATOM 654 N N . THR A 1 83 ? -5.216 -7.001 -6.021 1.00 95.50 83 THR A N 1
ATOM 655 C CA . THR A 1 83 ? -4.745 -6.645 -7.371 1.00 95.50 83 THR A CA 1
ATOM 656 C C . THR A 1 83 ? -4.893 -5.161 -7.708 1.00 95.50 83 THR A C 1
ATOM 658 O O . THR A 1 83 ? -4.217 -4.661 -8.603 1.00 95.50 83 THR A O 1
ATOM 661 N N . THR A 1 84 ? -5.755 -4.433 -6.995 1.00 95.88 84 THR A N 1
ATOM 662 C CA . THR A 1 84 ? -5.982 -2.999 -7.223 1.00 95.88 84 THR A CA 1
ATOM 663 C C . THR A 1 84 ? -4.993 -2.106 -6.480 1.00 95.88 84 THR A C 1
ATOM 665 O O . THR A 1 84 ? -4.819 -0.951 -6.869 1.00 95.88 84 THR A O 1
ATOM 668 N N . VAL A 1 85 ? -4.361 -2.613 -5.418 1.00 95.56 85 VAL A N 1
ATOM 669 C CA . VAL A 1 85 ? -3.433 -1.862 -4.551 1.00 95.56 85 VAL A CA 1
ATOM 670 C C . VAL A 1 85 ? -2.006 -2.413 -4.588 1.00 95.56 85 VAL A C 1
ATOM 672 O O . VAL A 1 85 ? -1.075 -1.739 -4.148 1.00 95.56 85 VAL A O 1
ATOM 675 N N . PHE A 1 86 ? -1.829 -3.620 -5.120 1.00 96.12 86 PHE A N 1
ATOM 676 C CA . PHE A 1 86 ? -0.540 -4.236 -5.392 1.00 96.12 86 PHE A CA 1
ATOM 677 C C . PHE A 1 86 ? -0.049 -3.881 -6.798 1.00 96.12 86 PHE A C 1
ATOM 679 O O . PHE A 1 86 ? -0.821 -3.823 -7.752 1.00 96.12 86 PHE A O 1
ATOM 686 N N . PHE A 1 87 ? 1.262 -3.688 -6.930 1.00 95.75 87 PHE A N 1
ATOM 687 C CA . PHE A 1 87 ? 1.922 -3.562 -8.222 1.00 95.75 87 PHE A CA 1
ATOM 688 C C . PHE A 1 87 ? 3.274 -4.275 -8.190 1.00 95.75 87 PHE A C 1
ATOM 690 O O . PHE A 1 87 ? 4.164 -3.901 -7.418 1.00 95.75 87 PHE A O 1
ATOM 697 N N . ASP A 1 88 ? 3.434 -5.288 -9.044 1.00 93.25 88 ASP A N 1
ATOM 698 C CA . ASP A 1 88 ? 4.682 -6.039 -9.155 1.00 93.25 88 ASP A CA 1
ATOM 699 C C . ASP A 1 88 ? 5.709 -5.277 -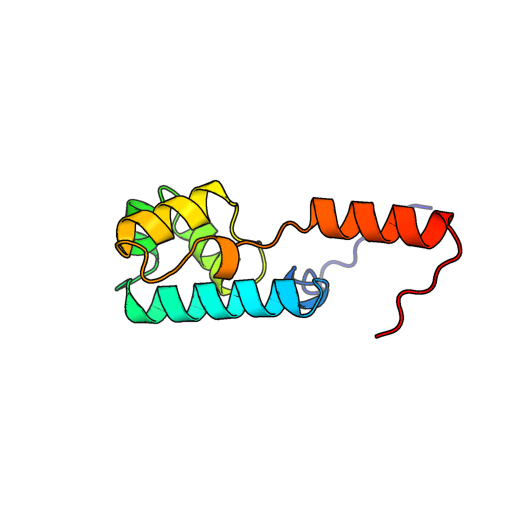9.998 1.00 93.25 88 ASP A C 1
ATOM 701 O O . ASP A 1 88 ? 5.845 -5.446 -11.213 1.00 93.25 88 ASP A O 1
ATOM 705 N N . TYR A 1 89 ? 6.464 -4.414 -9.322 1.00 91.12 89 TYR A N 1
ATOM 706 C CA . TYR A 1 89 ? 7.507 -3.640 -9.979 1.00 91.12 89 TYR A CA 1
ATOM 707 C C . TYR A 1 89 ? 8.660 -4.511 -10.497 1.00 91.12 89 TYR A C 1
ATOM 709 O O . TYR A 1 89 ? 9.286 -4.154 -11.493 1.00 91.12 89 TYR A O 1
ATOM 717 N N . GLN A 1 90 ? 8.949 -5.656 -9.867 1.00 88.94 90 GLN A N 1
ATOM 718 C CA . GLN A 1 90 ? 10.030 -6.532 -10.330 1.00 88.94 90 GLN A CA 1
ATOM 719 C C . GLN A 1 90 ? 9.637 -7.249 -11.620 1.00 88.94 90 GLN A C 1
ATOM 721 O O . GLN A 1 90 ? 10.435 -7.265 -12.561 1.00 88.94 90 GLN A O 1
ATOM 726 N N . ALA A 1 91 ? 8.405 -7.758 -11.704 1.00 90.25 91 ALA A N 1
ATOM 727 C CA . ALA A 1 91 ? 7.868 -8.327 -12.939 1.00 90.25 91 ALA A CA 1
ATOM 728 C C . ALA A 1 91 ? 7.838 -7.285 -14.067 1.00 90.25 91 ALA A C 1
ATOM 730 O O . ALA A 1 91 ? 8.324 -7.553 -15.165 1.00 90.25 91 ALA A O 1
ATOM 731 N N . TYR A 1 92 ? 7.391 -6.057 -13.777 1.00 89.81 92 TYR A N 1
ATOM 732 C CA . TYR A 1 92 ? 7.422 -4.958 -14.747 1.00 89.81 92 TYR A CA 1
ATOM 733 C C . TYR A 1 92 ? 8.838 -4.688 -15.287 1.00 89.81 92 TYR A C 1
ATOM 735 O O . TYR A 1 92 ? 9.047 -4.583 -16.498 1.00 89.81 92 TYR A O 1
ATOM 743 N N . LEU A 1 93 ? 9.837 -4.609 -14.401 1.00 87.81 93 LEU A N 1
ATOM 744 C CA . LEU A 1 93 ? 11.231 -4.406 -14.804 1.00 87.81 93 LEU A CA 1
ATOM 745 C C . LEU A 1 93 ? 11.790 -5.590 -15.603 1.00 87.81 93 LEU A C 1
ATOM 747 O O . LEU A 1 93 ? 12.595 -5.386 -16.518 1.00 87.81 93 LEU A O 1
ATOM 751 N N . TYR A 1 94 ? 11.401 -6.817 -15.257 1.00 89.94 94 TYR A N 1
ATOM 752 C CA . TYR A 1 94 ? 11.786 -8.017 -15.994 1.00 89.94 94 TYR A CA 1
ATOM 753 C C . TYR A 1 94 ? 11.235 -7.987 -17.422 1.00 89.94 94 TYR A C 1
ATOM 755 O O . TYR A 1 94 ? 11.997 -8.158 -18.380 1.00 89.94 94 TYR A O 1
ATOM 763 N N . ASP A 1 95 ? 9.950 -7.676 -17.568 1.00 86.38 95 ASP A N 1
ATOM 764 C CA . ASP A 1 95 ? 9.290 -7.559 -18.863 1.00 86.38 95 ASP A CA 1
ATOM 765 C C . ASP A 1 95 ? 9.944 -6.481 -19.721 1.00 86.38 95 ASP A C 1
ATOM 767 O O . ASP A 1 95 ? 10.311 -6.751 -20.865 1.00 86.38 95 ASP A O 1
ATOM 771 N N . LEU A 1 96 ? 10.193 -5.287 -19.173 1.00 85.06 96 LEU A N 1
ATOM 772 C CA . LEU A 1 96 ? 10.898 -4.224 -19.897 1.00 85.06 96 LEU A CA 1
ATOM 773 C C . LEU A 1 96 ? 12.257 -4.684 -20.437 1.00 85.06 96 LEU A C 1
ATOM 775 O O . LEU A 1 96 ? 12.586 -4.413 -21.593 1.00 85.06 96 LEU A O 1
ATOM 779 N N . LYS A 1 97 ? 13.044 -5.403 -19.627 1.00 84.62 97 LYS A N 1
ATOM 780 C CA . LYS A 1 97 ? 14.342 -5.946 -20.061 1.00 84.62 97 LYS A CA 1
ATOM 781 C C . LYS A 1 97 ? 14.180 -6.996 -21.157 1.00 84.62 97 LYS A C 1
ATOM 783 O O . LYS A 1 97 ? 15.006 -7.046 -22.068 1.00 84.62 97 LYS A O 1
ATOM 788 N N . LYS A 1 98 ? 13.143 -7.830 -21.078 1.00 82.19 98 LYS A N 1
ATOM 789 C CA . LYS A 1 98 ? 12.832 -8.837 -22.098 1.00 82.19 98 LYS A CA 1
ATOM 790 C C . LYS A 1 98 ? 12.438 -8.179 -23.425 1.00 82.19 98 LYS A C 1
ATOM 792 O O . LYS A 1 98 ? 13.033 -8.516 -24.444 1.00 82.19 98 LYS A O 1
ATOM 797 N N . TYR A 1 99 ? 11.537 -7.195 -23.408 1.00 69.31 99 TYR A N 1
ATOM 798 C CA . TYR A 1 99 ? 11.130 -6.444 -24.605 1.00 69.31 99 TYR A CA 1
ATOM 799 C C . TYR A 1 99 ? 12.294 -5.661 -25.225 1.00 69.31 99 TYR A C 1
ATOM 801 O O . TYR A 1 99 ? 12.482 -5.697 -26.441 1.00 69.31 99 TYR A O 1
ATOM 809 N N . ALA A 1 100 ? 13.140 -5.036 -24.399 1.00 73.56 100 ALA A N 1
ATOM 810 C CA . ALA A 1 100 ? 14.335 -4.337 -24.870 1.00 73.56 100 ALA A CA 1
ATOM 811 C C . ALA A 1 100 ? 15.331 -5.278 -25.573 1.00 73.56 100 ALA A C 1
ATOM 813 O O . ALA A 1 100 ? 15.903 -4.911 -26.596 1.00 73.56 100 ALA A O 1
ATOM 814 N N . LYS A 1 101 ? 15.506 -6.510 -25.069 1.00 70.25 101 LYS A N 1
ATOM 815 C CA . LYS A 1 101 ? 16.338 -7.539 -25.720 1.00 70.25 101 LYS A CA 1
ATOM 816 C C . LYS A 1 101 ? 15.742 -8.068 -27.025 1.00 70.25 101 LYS A C 1
ATOM 818 O O . LYS A 1 101 ? 16.487 -8.556 -27.865 1.00 70.25 101 LYS A O 1
ATOM 823 N N . GLN A 1 102 ? 14.424 -7.988 -27.187 1.00 67.56 102 GLN A N 1
ATOM 824 C CA . GLN A 1 102 ? 13.709 -8.488 -28.363 1.00 67.56 102 GLN A CA 1
ATOM 825 C C . GLN A 1 102 ? 13.523 -7.425 -29.459 1.00 67.56 102 GLN A C 1
ATOM 827 O O . GLN A 1 102 ? 12.939 -7.726 -30.493 1.00 67.56 102 GLN A O 1
ATOM 832 N N . GLY A 1 103 ? 14.005 -6.188 -29.266 1.00 58.75 103 GLY A N 1
ATOM 833 C CA . GLY A 1 103 ? 13.888 -5.110 -30.260 1.00 58.75 103 GLY A CA 1
ATOM 834 C C . GLY A 1 103 ? 12.459 -4.591 -30.470 1.00 58.75 103 GLY A C 1
ATOM 835 O O . GLY A 1 103 ? 12.232 -3.728 -31.317 1.00 58.75 103 GLY A O 1
ATOM 836 N N . VAL A 1 104 ? 11.492 -5.075 -2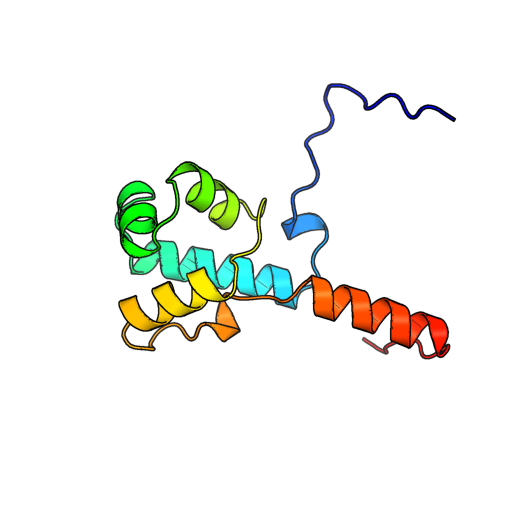9.688 1.00 54.78 104 VAL A N 1
ATOM 837 C CA . VAL A 1 104 ? 10.086 -4.683 -29.784 1.00 54.78 104 VAL A CA 1
ATOM 838 C C . VAL A 1 104 ? 9.860 -3.476 -28.878 1.00 54.78 104 VAL A C 1
ATOM 840 O O . VAL A 1 104 ? 9.798 -3.595 -27.653 1.00 54.78 104 VAL A O 1
ATOM 843 N N . ARG A 1 105 ? 9.741 -2.284 -29.473 1.00 50.34 105 ARG A N 1
ATOM 844 C CA . ARG A 1 105 ? 9.223 -1.104 -28.767 1.00 50.34 105 ARG A CA 1
ATOM 845 C C . ARG A 1 105 ? 7.756 -1.371 -28.421 1.00 50.34 105 ARG A C 1
ATOM 847 O O . ARG A 1 105 ? 6.940 -1.490 -29.330 1.00 50.34 105 ARG A O 1
ATOM 854 N N . LYS A 1 106 ? 7.423 -1.456 -27.127 1.00 47.84 106 LYS A N 1
ATOM 855 C CA . LYS A 1 106 ? 6.027 -1.412 -26.661 1.00 47.84 106 LYS A CA 1
ATOM 856 C C . LYS A 1 106 ? 5.401 -0.121 -27.205 1.00 47.84 106 LYS A C 1
ATOM 858 O O . LYS A 1 106 ? 5.865 0.965 -26.863 1.00 47.84 106 LYS A O 1
ATOM 863 N N . GLN A 1 107 ? 4.426 -0.252 -28.103 1.00 46.47 107 GLN A N 1
ATOM 864 C CA . GLN A 1 107 ? 3.564 0.857 -28.506 1.00 46.47 107 GLN A CA 1
ATOM 865 C C . GLN A 1 107 ? 2.684 1.216 -27.302 1.00 46.47 107 GLN A C 1
ATOM 867 O O . GLN A 1 107 ? 2.110 0.320 -26.683 1.00 46.47 107 GLN A O 1
ATOM 872 N N . ASN A 1 108 ? 2.697 2.503 -26.942 1.00 42.50 108 ASN A N 1
ATOM 873 C CA . ASN A 1 108 ? 1.832 3.103 -25.924 1.00 42.50 108 ASN A CA 1
ATOM 874 C C . ASN A 1 108 ? 0.376 3.128 -26.384 1.00 42.50 108 ASN A C 1
ATOM 876 O O . ASN A 1 108 ? 0.169 3.337 -27.601 1.00 42.50 108 ASN A O 1
#